Protein AF-A0A0F9D035-F1 (afdb_monomer_lite)

Organism: NCBI:txid412755

Foldseek 3Di:
DDDDDPDDALVNCVVCVVAAAEDEDEPVNDDCPDPSVGAPPRPRYDYDHPHPDPDPPDDD

InterPro domains:
  IPR057153 Domain of unknown function DUF7831 [PF25176] (4-57)

Sequence (60 aa):
MIEYRDHITRQMLRDEPDTLFVFGDNMQRRGLGGQAFAMRGEPNAVGIPTKIFPSMDLKH

Radius of gyration: 12.43 Å; chains: 1; bounding box: 37×19×28 Å

pLDDT: mean 89.34, std 13.24, range [50.41, 98.56]

Secondary structure (DSSP, 8-state):
-----S---HHHHHH-TTSPEEEEEETT-----TTHHHHTT-TTEEEEEEESSSS-----

Structure (mmCIF, N/CA/C/O backbone):
data_AF-A0A0F9D035-F1
#
_entry.id   AF-A0A0F9D035-F1
#
loop_
_atom_site.group_PDB
_atom_site.id
_atom_site.type_symbol
_atom_site.label_atom_id
_atom_site.label_alt_id
_atom_site.label_comp_id
_atom_site.label_asym_id
_atom_site.label_entity_id
_atom_site.label_seq_id
_atom_site.pdbx_PDB_ins_code
_atom_site.Cartn_x
_atom_site.Cartn_y
_atom_site.Cartn_z
_atom_site.occupancy
_atom_site.B_iso_or_equiv
_atom_site.auth_seq_id
_atom_site.auth_comp_id
_atom_site.auth_asym_id
_atom_site.auth_atom_id
_atom_site.pdbx_PDB_model_num
ATOM 1 N N . MET A 1 1 ? -14.500 -11.684 3.919 1.00 86.56 1 MET A N 1
ATOM 2 C CA . MET A 1 1 ? -15.105 -11.176 2.669 1.00 86.56 1 MET A CA 1
ATOM 3 C C . MET A 1 1 ? -13.981 -10.608 1.821 1.00 86.56 1 MET A C 1
ATOM 5 O O . MET A 1 1 ? -13.065 -10.048 2.406 1.00 86.56 1 MET A O 1
ATOM 9 N N . ILE A 1 2 ? -13.995 -10.815 0.505 1.00 93.81 2 ILE A N 1
ATOM 10 C CA . ILE A 1 2 ? -1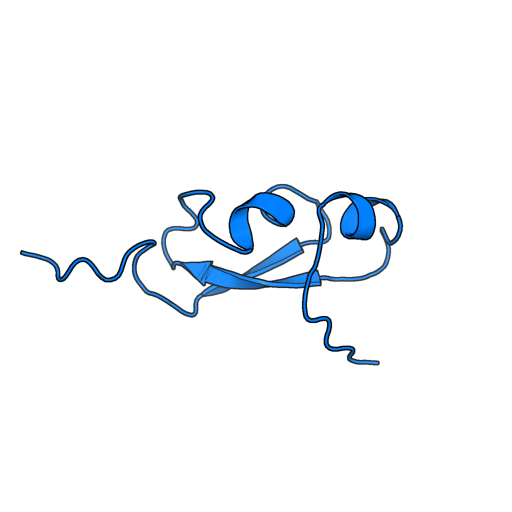2.985 -10.270 -0.415 1.00 93.81 2 ILE A CA 1
ATOM 11 C C . ILE A 1 2 ? -13.699 -9.289 -1.340 1.00 93.81 2 ILE A C 1
ATOM 13 O O . ILE A 1 2 ? -14.783 -9.600 -1.830 1.00 93.81 2 ILE A O 1
ATOM 17 N N . GL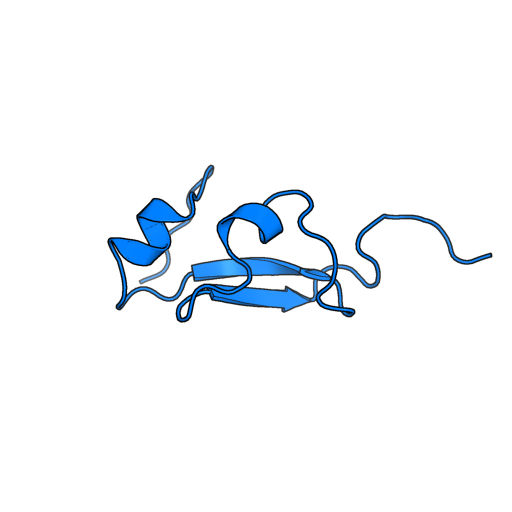U A 1 3 ? -13.092 -8.127 -1.557 1.00 95.94 3 GLU A N 1
ATOM 18 C CA . GLU A 1 3 ? -13.595 -7.062 -2.422 1.00 95.94 3 GLU A CA 1
ATOM 19 C C . GLU A 1 3 ? -12.498 -6.660 -3.414 1.00 95.94 3 GLU A C 1
ATOM 21 O O . GLU A 1 3 ? -11.317 -6.623 -3.061 1.00 95.94 3 GLU A O 1
ATOM 26 N N . TYR A 1 4 ? -12.889 -6.351 -4.650 1.00 95.44 4 TYR A N 1
ATOM 27 C CA . TYR A 1 4 ? -12.001 -5.811 -5.674 1.00 95.44 4 TYR A CA 1
ATOM 28 C C . TYR A 1 4 ? -12.407 -4.368 -5.970 1.00 95.44 4 TYR A C 1
ATOM 30 O O . TYR A 1 4 ? -13.580 -4.098 -6.216 1.00 95.44 4 TYR A O 1
ATOM 38 N N . ARG A 1 5 ? -11.433 -3.453 -5.951 1.00 95.19 5 ARG A N 1
ATOM 39 C CA . ARG A 1 5 ? -11.621 -2.029 -6.257 1.00 95.19 5 ARG A CA 1
ATOM 40 C C . ARG A 1 5 ? -10.655 -1.616 -7.360 1.00 95.19 5 ARG A C 1
ATOM 42 O O . ARG A 1 5 ? -9.469 -1.928 -7.274 1.00 95.19 5 ARG A O 1
ATOM 49 N N . ASP A 1 6 ? -11.147 -0.878 -8.351 1.00 91.94 6 ASP A N 1
ATOM 50 C CA . ASP A 1 6 ? -10.332 -0.455 -9.498 1.00 91.94 6 ASP A CA 1
ATOM 51 C C . ASP A 1 6 ? -9.294 0.609 -9.123 1.00 91.94 6 ASP A C 1
ATOM 53 O O . ASP A 1 6 ? -8.173 0.614 -9.636 1.00 91.94 6 ASP A O 1
ATOM 57 N N . HIS A 1 7 ? -9.646 1.511 -8.202 1.00 93.69 7 HIS A N 1
ATOM 58 C CA . HIS A 1 7 ? -8.780 2.591 -7.739 1.00 93.69 7 HIS A CA 1
ATOM 59 C C . HIS A 1 7 ? -8.812 2.702 -6.220 1.00 93.69 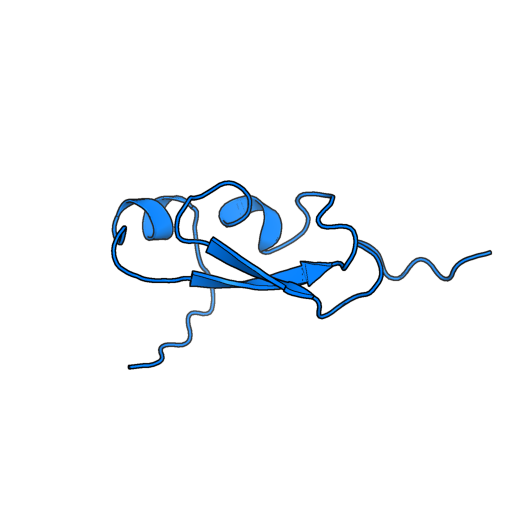7 HIS A C 1
ATOM 61 O O . HIS A 1 7 ? -9.842 3.009 -5.623 1.00 93.69 7 HIS A O 1
ATOM 67 N N . ILE A 1 8 ? -7.652 2.483 -5.604 1.00 97.06 8 ILE A N 1
ATOM 68 C CA . ILE A 1 8 ? -7.469 2.576 -4.157 1.00 97.06 8 ILE A CA 1
ATOM 69 C C . ILE A 1 8 ? -6.607 3.799 -3.852 1.00 97.06 8 ILE A C 1
ATOM 71 O O . ILE A 1 8 ? -5.504 3.947 -4.386 1.00 97.06 8 ILE A O 1
ATOM 75 N N . THR A 1 9 ? -7.097 4.671 -2.972 1.00 97.88 9 THR A N 1
ATOM 76 C CA . THR A 1 9 ? -6.366 5.858 -2.512 1.00 97.88 9 THR A CA 1
ATOM 77 C C . THR A 1 9 ? -5.840 5.657 -1.096 1.00 97.88 9 THR A C 1
ATOM 79 O O . THR A 1 9 ? -6.373 4.859 -0.333 1.00 97.88 9 THR A O 1
ATOM 82 N N . ARG A 1 10 ? -4.815 6.423 -0.705 1.00 98.25 10 ARG A N 1
ATOM 83 C CA . ARG A 1 10 ? -4.285 6.385 0.666 1.00 98.25 10 ARG A CA 1
ATOM 84 C C . ARG A 1 10 ? -5.327 6.784 1.716 1.00 98.25 10 ARG A C 1
ATOM 86 O O . ARG A 1 10 ? -5.271 6.293 2.835 1.00 98.25 10 ARG A O 1
ATOM 93 N N . GLN A 1 11 ? -6.270 7.658 1.361 1.00 98.44 11 GLN A N 1
ATOM 94 C CA . GLN A 1 11 ? -7.333 8.065 2.277 1.00 98.44 11 GLN A CA 1
ATOM 95 C C . GLN A 1 11 ? -8.257 6.887 2.612 1.00 98.44 11 GLN A C 1
ATOM 97 O O . GLN A 1 11 ? -8.544 6.684 3.782 1.00 98.44 11 GLN A O 1
ATOM 102 N N . MET A 1 12 ? -8.597 6.039 1.632 1.00 98.25 12 MET A N 1
ATOM 103 C CA . MET A 1 12 ? -9.397 4.827 1.878 1.00 98.25 12 MET A CA 1
ATOM 104 C C . MET A 1 12 ? -8.743 3.898 2.908 1.00 98.25 12 MET A C 1
ATOM 106 O O . MET A 1 12 ? -9.425 3.367 3.773 1.00 98.25 12 MET A O 1
ATOM 110 N N . LEU A 1 13 ? -7.414 3.743 2.863 1.00 98.31 13 LEU A N 1
ATOM 111 C CA . LEU A 1 13 ? -6.687 2.934 3.849 1.00 98.31 13 LEU A CA 1
ATOM 112 C C . LEU A 1 13 ? -6.824 3.499 5.267 1.00 98.31 13 LEU A C 1
ATOM 114 O O . LEU A 1 13 ? -6.909 2.741 6.227 1.00 98.31 13 LEU A O 1
ATOM 118 N N . ARG A 1 14 ? -6.846 4.826 5.399 1.00 98.31 14 ARG A N 1
ATOM 119 C CA . ARG A 1 14 ? -6.955 5.512 6.693 1.00 98.31 14 ARG A CA 1
ATOM 120 C C . ARG A 1 14 ? -8.377 5.515 7.232 1.00 98.31 14 ARG A C 1
ATOM 122 O O . ARG A 1 14 ? -8.554 5.429 8.442 1.00 98.31 14 ARG A O 1
ATOM 129 N N . ASP A 1 15 ? -9.355 5.608 6.340 1.00 98.56 15 ASP A N 1
ATOM 130 C CA . ASP A 1 15 ? -10.777 5.579 6.681 1.00 98.56 15 ASP A CA 1
ATOM 131 C C . ASP A 1 15 ? -11.237 4.167 7.083 1.00 98.56 15 ASP A C 1
ATOM 133 O O . ASP A 1 15 ? -12.194 4.019 7.840 1.00 98.56 15 ASP A O 1
ATOM 137 N N . GLU A 1 16 ? -10.532 3.130 6.620 1.00 97.62 16 GLU A N 1
ATOM 138 C CA . GLU A 1 16 ? -10.831 1.719 6.881 1.00 97.62 16 GLU A CA 1
ATOM 139 C C . GLU A 1 16 ? -9.665 1.017 7.616 1.00 97.62 16 GLU A C 1
ATOM 141 O O . GLU A 1 16 ? -9.047 0.096 7.070 1.00 97.62 16 GLU A O 1
ATOM 146 N N . PRO A 1 17 ? -9.330 1.421 8.858 1.00 97.88 17 PRO A N 1
ATOM 147 C CA . PRO A 1 17 ? -8.135 0.938 9.557 1.00 97.88 17 PRO A CA 1
ATOM 148 C C . PRO A 1 17 ? -8.160 -0.568 9.860 1.00 97.88 17 PRO A C 1
ATOM 150 O O . PRO A 1 17 ? -7.103 -1.193 9.929 1.00 97.88 17 PRO A O 1
ATOM 153 N N . ASP A 1 18 ? -9.352 -1.157 9.993 1.00 98.00 18 ASP A N 1
ATOM 154 C CA . ASP A 1 18 ? -9.546 -2.590 10.257 1.00 98.00 18 ASP A CA 1
ATOM 155 C C . ASP A 1 18 ? -9.562 -3.446 8.974 1.00 98.00 18 ASP A C 1
ATOM 157 O O . ASP A 1 18 ? -9.585 -4.679 9.036 1.00 98.00 18 ASP A O 1
ATOM 161 N N . THR A 1 19 ? -9.537 -2.812 7.797 1.00 97.81 19 THR A N 1
ATOM 162 C CA . THR A 1 19 ? -9.496 -3.499 6.503 1.00 97.81 19 THR A CA 1
ATOM 163 C C . THR A 1 19 ? -8.050 -3.692 6.067 1.00 97.81 19 THR A C 1
ATOM 165 O O . THR A 1 19 ? -7.283 -2.737 5.975 1.00 97.81 19 THR A O 1
ATOM 168 N N . LEU A 1 20 ? -7.675 -4.931 5.737 1.00 98.12 20 LEU A N 1
ATOM 169 C CA . LEU A 1 20 ? -6.376 -5.227 5.137 1.00 98.12 20 LEU A CA 1
ATOM 170 C C . LEU A 1 20 ? -6.429 -4.998 3.625 1.00 98.12 20 LEU A C 1
ATOM 172 O O . LEU A 1 20 ? -7.136 -5.708 2.907 1.00 98.12 20 LEU A O 1
ATOM 176 N N . PHE A 1 21 ? -5.630 -4.062 3.128 1.00 98.12 21 PHE A N 1
ATOM 177 C CA . PHE A 1 21 ? -5.528 -3.789 1.704 1.00 98.12 21 PHE A CA 1
ATOM 178 C C . PHE A 1 21 ? -4.326 -4.499 1.085 1.00 98.12 21 PHE A C 1
ATOM 180 O O . PHE A 1 21 ? -3.204 -4.415 1.582 1.00 98.12 21 PHE A O 1
ATOM 187 N N . VAL A 1 22 ? -4.543 -5.166 -0.047 1.00 96.81 22 VAL A N 1
ATOM 188 C CA . VAL A 1 22 ? -3.524 -5.979 -0.722 1.00 96.81 22 VAL A CA 1
ATOM 189 C C . VAL A 1 22 ? -3.207 -5.390 -2.093 1.00 96.81 22 VAL A C 1
ATOM 191 O O . VAL A 1 22 ? -4.117 -5.006 -2.825 1.00 96.81 22 VAL A O 1
ATOM 194 N N . PHE A 1 23 ? -1.926 -5.321 -2.462 1.00 95.38 23 PHE A N 1
ATOM 195 C CA . PHE A 1 23 ? -1.507 -4.815 -3.774 1.00 95.38 23 PHE A CA 1
ATOM 196 C C . PHE A 1 23 ? -0.313 -5.561 -4.351 1.00 95.38 23 PHE A C 1
ATOM 198 O O . PHE A 1 23 ? 0.472 -6.167 -3.627 1.00 95.38 23 PHE A O 1
ATOM 205 N N . GLY A 1 24 ? -0.159 -5.494 -5.674 1.00 93.12 24 GLY A N 1
ATOM 206 C CA . GLY A 1 24 ? 1.040 -5.987 -6.342 1.00 93.12 24 GLY A CA 1
ATOM 207 C C . GLY A 1 24 ? 2.242 -5.089 -6.048 1.00 93.12 24 GLY A C 1
ATOM 208 O O . GLY A 1 24 ? 2.215 -3.896 -6.345 1.00 93.12 24 GLY A O 1
ATOM 209 N N . ASP A 1 25 ? 3.310 -5.671 -5.510 1.00 93.56 25 ASP A N 1
ATOM 210 C CA . ASP A 1 25 ? 4.578 -5.000 -5.226 1.00 93.56 25 ASP A CA 1
ATOM 211 C C . ASP A 1 25 ? 5.757 -5.707 -5.927 1.00 93.56 25 ASP A C 1
ATOM 213 O O . ASP A 1 25 ? 5.614 -6.778 -6.530 1.00 93.56 25 ASP A O 1
ATOM 217 N N . ASN A 1 26 ? 6.941 -5.101 -5.861 1.00 91.31 26 ASN A N 1
ATOM 218 C CA . ASN A 1 26 ? 8.195 -5.702 -6.290 1.00 91.31 26 ASN A CA 1
ATOM 219 C C . ASN A 1 26 ? 8.962 -6.344 -5.124 1.00 91.31 26 ASN A C 1
ATOM 221 O O . ASN A 1 26 ? 8.865 -5.905 -3.979 1.00 91.31 26 ASN A O 1
ATOM 225 N N . MET A 1 27 ? 9.789 -7.345 -5.435 1.00 89.50 27 MET A N 1
ATOM 226 C CA . MET A 1 27 ? 10.616 -8.070 -4.458 1.00 89.50 27 MET A CA 1
ATOM 227 C C . MET A 1 27 ? 11.541 -7.162 -3.640 1.00 89.50 27 MET A C 1
ATOM 229 O O . MET A 1 27 ? 11.790 -7.442 -2.471 1.00 89.50 27 MET A O 1
ATOM 233 N N . GLN A 1 28 ? 12.040 -6.067 -4.224 1.00 89.00 28 GLN A N 1
ATOM 234 C CA . GLN A 1 28 ? 12.894 -5.124 -3.496 1.00 89.00 28 GLN A CA 1
ATOM 235 C C . GLN A 1 28 ? 12.117 -4.231 -2.527 1.00 89.00 28 GLN A C 1
ATOM 237 O O . GLN A 1 28 ? 12.739 -3.566 -1.700 1.00 89.00 28 GLN A O 1
ATOM 242 N N . ARG A 1 29 ? 10.783 -4.179 -2.644 1.00 88.12 29 ARG A N 1
ATOM 243 C CA . ARG A 1 29 ? 9.904 -3.270 -1.902 1.00 88.12 29 ARG A CA 1
ATOM 244 C C . ARG A 1 29 ? 10.376 -1.813 -1.994 1.00 88.12 29 ARG A C 1
ATOM 246 O O . ARG A 1 29 ? 10.382 -1.078 -1.007 1.00 88.12 29 ARG A O 1
ATOM 253 N N . ARG A 1 30 ? 10.784 -1.388 -3.198 1.00 89.44 30 ARG A N 1
ATOM 254 C CA . ARG A 1 30 ? 11.282 -0.028 -3.495 1.00 89.44 30 ARG A CA 1
ATOM 255 C C . ARG A 1 30 ? 10.465 0.670 -4.574 1.00 89.44 30 ARG A C 1
A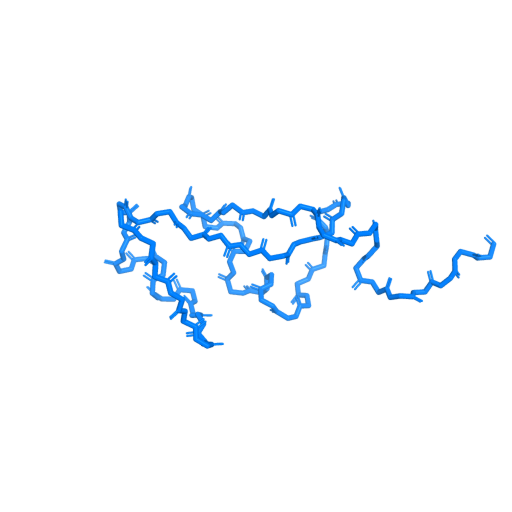TOM 257 O O . ARG A 1 30 ? 9.717 0.024 -5.302 1.00 89.44 30 ARG A O 1
ATOM 264 N N . GLY A 1 31 ? 10.601 1.995 -4.650 1.00 88.75 31 GLY A N 1
ATOM 265 C CA . GLY A 1 31 ? 9.898 2.851 -5.613 1.00 88.75 31 GLY A CA 1
ATOM 266 C C . GLY A 1 31 ? 8.403 3.016 -5.318 1.00 88.75 31 GLY A C 1
ATOM 267 O O . GLY A 1 31 ? 7.768 2.127 -4.763 1.00 88.75 31 GLY A O 1
ATOM 268 N N . LEU A 1 32 ? 7.829 4.158 -5.684 1.00 92.06 32 LEU A N 1
ATOM 269 C CA . LEU A 1 32 ? 6.412 4.474 -5.457 1.00 92.06 32 LEU A CA 1
ATOM 270 C C . LEU A 1 32 ? 5.635 4.533 -6.780 1.00 92.06 32 LEU A C 1
ATOM 272 O O . LEU A 1 32 ? 4.781 5.385 -6.967 1.00 92.06 32 LEU A O 1
ATOM 276 N N . GLY A 1 33 ? 5.970 3.664 -7.735 1.00 89.06 33 GLY A N 1
ATOM 277 C CA . GLY A 1 33 ? 5.251 3.583 -9.007 1.00 89.06 33 GLY A CA 1
ATOM 278 C C . GLY A 1 33 ? 3.902 2.872 -8.859 1.00 89.06 33 GLY A C 1
ATOM 279 O O . GLY A 1 33 ? 3.788 1.897 -8.115 1.00 89.06 33 GLY A O 1
ATOM 280 N N . GLY A 1 34 ? 2.888 3.334 -9.596 1.00 91.12 34 GLY A N 1
ATOM 281 C CA . GLY A 1 34 ? 1.554 2.728 -9.606 1.00 91.12 34 GLY A CA 1
ATOM 282 C C . GLY A 1 34 ? 0.908 2.689 -8.218 1.00 91.12 34 GLY A C 1
ATOM 283 O O . GLY A 1 34 ? 0.978 3.650 -7.454 1.00 91.12 34 GLY A O 1
ATOM 284 N N . GLN A 1 35 ? 0.303 1.552 -7.873 1.00 94.50 35 GLN A N 1
ATOM 285 C CA . GLN A 1 35 ? -0.467 1.390 -6.637 1.00 94.50 35 GLN A CA 1
ATOM 286 C C . GLN A 1 35 ? 0.398 1.450 -5.355 1.00 94.50 35 GLN A C 1
ATOM 288 O O . GLN A 1 35 ? -0.102 1.780 -4.277 1.00 94.50 35 GLN A O 1
ATOM 293 N N . ALA A 1 36 ? 1.717 1.233 -5.470 1.00 95.19 36 ALA A N 1
ATOM 294 C CA . ALA A 1 36 ? 2.647 1.363 -4.347 1.00 95.19 36 ALA A CA 1
ATOM 295 C C . ALA A 1 36 ? 2.686 2.790 -3.770 1.00 95.19 36 ALA A C 1
ATOM 297 O O . ALA A 1 36 ? 2.942 2.943 -2.576 1.00 95.19 36 ALA A O 1
ATOM 298 N N . PHE A 1 37 ? 2.397 3.818 -4.583 1.00 96.44 37 PHE A N 1
ATOM 299 C CA . PHE A 1 37 ? 2.323 5.214 -4.138 1.00 96.44 37 PHE A CA 1
ATOM 300 C C . PHE A 1 37 ? 1.284 5.422 -3.034 1.00 96.44 37 PHE A C 1
ATOM 302 O O . PHE A 1 37 ? 1.565 6.058 -2.021 1.00 96.44 37 PHE A O 1
ATOM 309 N N . ALA A 1 38 ? 0.086 4.869 -3.228 1.00 97.56 38 ALA A N 1
ATOM 310 C CA . ALA A 1 38 ? -1.011 5.036 -2.287 1.00 97.56 38 ALA A CA 1
ATOM 311 C C . ALA A 1 38 ? -0.848 4.139 -1.051 1.00 97.56 38 ALA A C 1
ATOM 313 O O . ALA A 1 38 ? -1.215 4.543 0.050 1.00 97.56 38 ALA A O 1
ATOM 314 N N . MET A 1 39 ? -0.284 2.939 -1.225 1.00 97.38 39 MET A N 1
ATOM 315 C CA . MET A 1 39 ? -0.410 1.867 -0.233 1.00 97.38 39 MET A CA 1
ATOM 316 C C . MET A 1 39 ? 0.832 1.674 0.633 1.00 97.38 39 MET A C 1
ATOM 318 O O . MET A 1 39 ? 0.705 1.419 1.827 1.00 97.38 39 MET A O 1
ATOM 322 N N . ARG A 1 40 ? 2.051 1.820 0.092 1.00 96.56 40 ARG A N 1
ATOM 323 C CA . ARG A 1 40 ? 3.255 1.550 0.891 1.00 96.56 40 ARG A CA 1
ATOM 324 C C . ARG A 1 40 ? 3.361 2.526 2.066 1.00 96.56 40 ARG A C 1
ATOM 326 O O . ARG A 1 40 ? 3.249 3.736 1.881 1.00 96.56 40 ARG A O 1
ATOM 333 N N . GLY A 1 41 ? 3.661 1.989 3.247 1.00 95.62 41 GLY A N 1
ATOM 334 C CA . GLY A 1 41 ? 3.879 2.759 4.473 1.00 95.62 41 GLY A CA 1
ATOM 335 C C . GLY A 1 41 ? 2.633 2.935 5.337 1.00 95.62 41 GLY A C 1
ATOM 336 O O . GLY A 1 41 ? 2.769 3.380 6.470 1.00 95.62 41 GLY A O 1
ATOM 337 N N . GLU A 1 42 ? 1.451 2.560 4.848 1.00 98.12 42 GLU A N 1
ATOM 338 C CA . GLU A 1 42 ? 0.250 2.501 5.682 1.00 98.12 42 GLU A CA 1
ATOM 339 C C . GLU A 1 42 ? 0.215 1.165 6.460 1.00 98.12 42 GLU A C 1
ATOM 341 O O . GLU A 1 42 ? 0.638 0.131 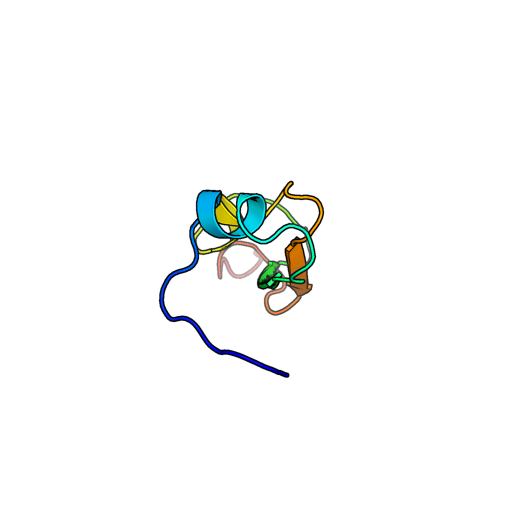5.929 1.00 98.12 42 GLU A O 1
ATOM 346 N N . PRO A 1 43 ? -0.253 1.164 7.721 1.00 98.06 43 PRO A N 1
ATOM 347 C CA . PRO A 1 43 ? -0.151 0.013 8.626 1.00 98.06 43 PRO A CA 1
ATOM 348 C C . PRO A 1 43 ? -1.013 -1.184 8.204 1.00 98.06 43 PRO A C 1
ATOM 350 O O . PRO A 1 43 ? -0.717 -2.318 8.573 1.00 98.06 43 PRO A O 1
ATOM 353 N N . ASN A 1 44 ? -2.056 -0.941 7.414 1.00 98.38 44 ASN A N 1
ATOM 354 C CA . ASN A 1 44 ? -3.004 -1.935 6.923 1.00 98.38 44 ASN A CA 1
ATOM 355 C C . ASN A 1 44 ? -2.805 -2.273 5.433 1.00 98.38 44 ASN A C 1
ATOM 357 O O . ASN A 1 44 ? -3.701 -2.825 4.797 1.00 98.38 44 ASN A O 1
ATOM 361 N N . ALA A 1 45 ? -1.631 -1.973 4.866 1.00 98.12 45 ALA A N 1
ATOM 362 C CA . ALA A 1 45 ? -1.281 -2.315 3.489 1.00 98.12 45 ALA A CA 1
ATOM 363 C C . ALA A 1 45 ? -0.275 -3.472 3.402 1.00 98.12 45 ALA A C 1
ATOM 365 O O . ALA A 1 45 ? 0.815 -3.419 3.974 1.00 98.12 45 ALA A O 1
ATOM 366 N N . VAL A 1 46 ? -0.589 -4.484 2.589 1.00 97.44 46 VAL A N 1
ATOM 367 C CA . VAL A 1 46 ? 0.268 -5.652 2.340 1.00 97.44 46 VAL A CA 1
ATOM 368 C C . VAL A 1 46 ? 0.638 -5.746 0.863 1.00 97.44 46 VAL A C 1
ATOM 370 O O . VAL A 1 46 ? -0.203 -5.973 -0.007 1.00 97.44 46 VAL A O 1
ATOM 373 N N . GLY A 1 47 ? 1.933 -5.593 0.583 1.00 95.50 47 GLY A N 1
ATOM 374 C CA . GLY A 1 47 ? 2.498 -5.767 -0.754 1.00 95.50 47 GLY A CA 1
ATOM 375 C C . GLY A 1 47 ? 2.794 -7.235 -1.053 1.00 95.50 47 GLY A C 1
ATOM 376 O O . GLY A 1 47 ? 3.614 -7.859 -0.373 1.00 95.50 47 GLY A O 1
ATOM 377 N N . ILE A 1 48 ? 2.167 -7.776 -2.095 1.00 94.88 48 ILE A N 1
ATOM 378 C CA . ILE A 1 48 ? 2.417 -9.124 -2.606 1.00 94.88 48 ILE A CA 1
ATOM 379 C C . ILE A 1 48 ? 3.473 -9.032 -3.707 1.00 94.88 48 ILE A C 1
ATOM 381 O O . ILE A 1 48 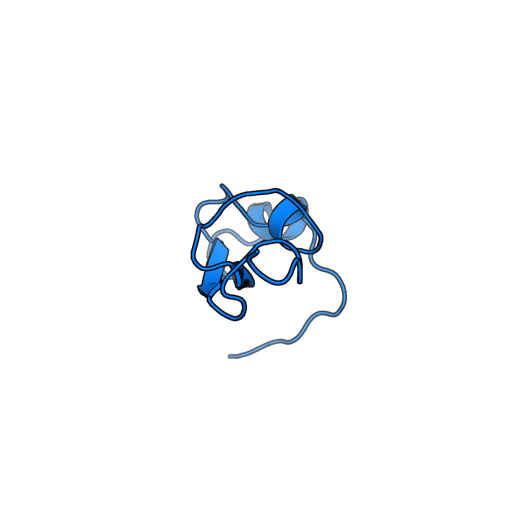? 3.238 -8.357 -4.713 1.00 94.88 48 ILE A O 1
ATOM 385 N N . PRO A 1 49 ? 4.637 -9.685 -3.556 1.00 89.94 49 PRO A N 1
ATOM 386 C CA . PRO A 1 49 ? 5.683 -9.639 -4.566 1.00 89.94 49 PRO A CA 1
ATOM 387 C C . PRO A 1 49 ? 5.210 -10.340 -5.845 1.00 89.94 49 PRO A C 1
ATOM 389 O O . PRO A 1 49 ? 5.158 -11.563 -5.923 1.00 89.94 49 PRO A O 1
ATOM 392 N N . THR A 1 50 ? 4.865 -9.544 -6.854 1.00 85.25 50 THR A N 1
ATOM 393 C CA . THR A 1 50 ? 4.394 -10.008 -8.174 1.00 85.25 50 THR A CA 1
ATOM 394 C C . THR A 1 50 ? 5.407 -9.724 -9.281 1.00 85.25 50 THR A C 1
ATOM 396 O O . THR A 1 50 ? 5.299 -10.262 -10.379 1.00 85.25 50 THR A O 1
ATOM 399 N N . LYS A 1 51 ? 6.413 -8.885 -9.000 1.00 76.19 51 LYS A N 1
ATOM 400 C CA . LYS A 1 51 ? 7.496 -8.517 -9.920 1.00 76.19 51 LYS A CA 1
ATOM 401 C C . LYS A 1 51 ? 8.840 -8.595 -9.202 1.00 76.19 51 LYS A C 1
ATOM 403 O O . LYS A 1 51 ? 8.936 -8.296 -8.013 1.00 76.19 51 LYS A O 1
ATOM 408 N N . ILE A 1 52 ? 9.906 -8.959 -9.910 1.00 73.94 52 ILE A N 1
ATOM 409 C CA . ILE A 1 52 ? 11.247 -9.009 -9.302 1.00 73.94 52 ILE A CA 1
ATOM 410 C C . ILE A 1 52 ? 11.812 -7.584 -9.123 1.00 73.94 52 ILE A C 1
ATOM 412 O O . ILE A 1 52 ? 12.432 -7.283 -8.103 1.00 73.94 52 ILE A O 1
ATOM 416 N N . PHE A 1 53 ? 11.537 -6.682 -10.070 1.00 71.62 53 PHE A N 1
ATOM 417 C CA . PHE A 1 53 ? 12.041 -5.303 -10.095 1.00 71.62 53 PHE A CA 1
ATOM 418 C C . PHE A 1 53 ? 10.897 -4.282 -10.250 1.00 71.62 53 PHE A C 1
ATOM 420 O O . PHE A 1 53 ? 9.830 -4.637 -10.759 1.00 71.62 53 PHE A O 1
ATOM 427 N N . PRO A 1 54 ? 11.079 -3.030 -9.775 1.00 61.62 54 PRO A N 1
ATOM 428 C CA . PRO A 1 54 ? 10.077 -1.963 -9.889 1.00 61.62 54 PRO A CA 1
ATOM 429 C C . PRO A 1 54 ? 9.791 -1.534 -11.342 1.00 61.62 54 PRO A C 1
ATOM 431 O O . PRO A 1 54 ? 8.679 -1.091 -11.623 1.00 61.62 54 PRO A O 1
ATOM 434 N N . SER A 1 55 ? 10.746 -1.715 -12.260 1.00 66.56 55 SER A N 1
ATOM 435 C CA . SER A 1 55 ? 10.577 -1.622 -13.717 1.00 66.56 55 SER A CA 1
ATOM 436 C C . SER A 1 55 ? 10.856 -2.984 -14.367 1.00 66.56 55 SER A C 1
ATOM 438 O O . SER A 1 55 ? 11.547 -3.823 -13.787 1.00 66.56 55 SER A O 1
ATOM 440 N N . MET A 1 56 ? 10.333 -3.218 -15.577 1.00 58.16 56 MET A N 1
ATOM 441 C CA . MET A 1 56 ? 10.745 -4.352 -16.423 1.00 58.16 56 MET A CA 1
ATOM 442 C C . MET A 1 56 ? 12.109 -4.101 -17.091 1.00 58.16 56 MET A C 1
ATOM 444 O O . MET A 1 56 ? 12.315 -4.524 -18.225 1.00 58.16 56 MET A O 1
ATOM 448 N N . ASP A 1 57 ? 13.036 -3.397 -16.436 1.00 53.25 57 ASP A N 1
ATOM 449 C CA . ASP A 1 57 ? 14.386 -3.287 -16.978 1.00 53.25 57 ASP A CA 1
ATOM 450 C C . ASP A 1 57 ? 15.057 -4.652 -16.844 1.00 53.25 57 ASP A C 1
ATOM 452 O O . ASP A 1 57 ? 15.381 -5.126 -15.749 1.00 53.25 57 ASP A O 1
ATOM 456 N N . LEU A 1 58 ? 15.178 -5.319 -17.993 1.00 56.16 58 LEU A N 1
ATOM 457 C CA . LEU A 1 58 ? 16.025 -6.482 -18.192 1.00 56.16 58 LEU A CA 1
ATOM 458 C C . LEU A 1 58 ? 17.391 -6.172 -17.579 1.00 56.16 58 LEU A C 1
ATOM 460 O O . LEU A 1 58 ? 18.038 -5.193 -17.946 1.00 56.16 58 LEU A O 1
ATOM 464 N N . LYS A 1 59 ? 17.810 -7.000 -16.621 1.00 51.41 59 LYS A N 1
ATOM 465 C CA . LYS A 1 59 ? 19.173 -6.955 -16.095 1.00 51.41 59 LYS A CA 1
ATOM 466 C C . LYS A 1 59 ? 20.148 -7.068 -17.271 1.00 51.41 59 LYS A C 1
ATOM 468 O O . LYS A 1 59 ? 20.064 -8.045 -18.015 1.00 51.41 59 LYS A O 1
ATOM 473 N N . HIS A 1 60 ? 21.033 -6.085 -17.411 1.00 50.41 60 HIS A N 1
ATOM 474 C CA . HIS A 1 60 ? 22.312 -6.279 -18.090 1.00 50.41 60 HIS A CA 1
ATOM 475 C C . HIS A 1 60 ? 23.187 -7.240 -17.282 1.00 50.41 60 HIS A C 1
ATOM 477 O O . HIS A 1 60 ? 23.106 -7.194 -16.029 1.00 50.41 60 HIS A O 1
#